Protein AF-A0A1H9HCZ1-F1 (afdb_monomer)

InterPro domains:
  IPR055760 Domain of unknown function DUF7336 [PF24024] (4-67)

Foldseek 3Di:
DQQKWKWKKFWDDDPVDTDIDGPDIHSDPVVNVVVLVVPCPPPPNVVPVVRIDIDIDGHPDDPDDPDDFDKDWAWEDDPPDIFIFIWTDDPPQKTAGQGGDPPRDDPDDHGFIFHWDWDDPDVPDIGIYGDDTD

Mean predicted aligned error: 8.1 Å

Sequence (134 aa):
MKSIVYLLWHSYESDLNEDEKFIGAYASEEDALLAIERLKDQPGFCYYPDGFDISECKLGQDNWESGFAIMTVIYVRDGKKFSCVTAAKHPDNIYEICSVDEGVSLEFKVGDFVKCKEFTLKPGVTDLLAIEKT

Organism: NCBI:txid355243

Nearest PDB str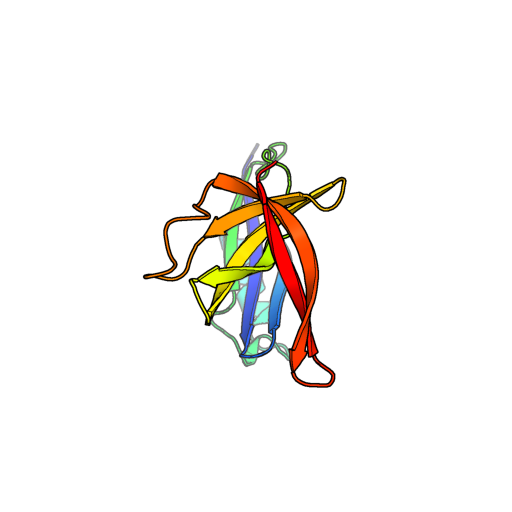uctures (foldseek):
  7q6g-assembly1_A  TM=5.398E-01  e=2.035E+00  Xenorhabdus poinarii G6
  8k2v-assembly1_A  TM=3.978E-01  e=5.076E+00  Homo sapiens
  6ok1-assembly1_D  TM=2.409E-01  e=1.067E+00  Thermomonospora curvata DSM 43183

Radius of gyration: 21.38 Å; Cα contacts (8 Å, |Δi|>4): 232; chains: 1; bounding box: 54×28×52 Å

Structure (mmCIF, N/CA/C/O backbone):
data_AF-A0A1H9HCZ1-F1
#
_entry.id   AF-A0A1H9HCZ1-F1
#
loop_
_atom_site.group_PDB
_atom_site.id
_atom_site.type_symbol
_atom_site.label_atom_id
_atom_site.label_alt_id
_atom_site.label_comp_id
_atom_site.label_asym_id
_atom_site.label_entity_id
_atom_site.label_seq_id
_atom_site.pdbx_PDB_ins_code
_atom_site.Cartn_x
_atom_site.Cartn_y
_atom_site.Cartn_z
_atom_site.occupancy
_atom_site.B_iso_or_equiv
_atom_site.auth_seq_id
_atom_site.auth_comp_id
_atom_site.auth_asym_id
_atom_site.auth_atom_id
_at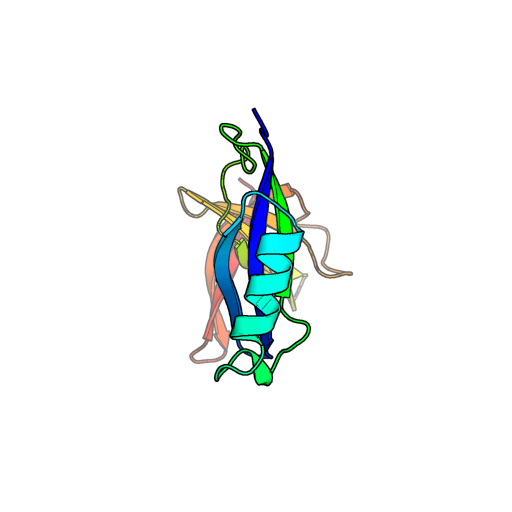om_site.pdbx_PDB_model_num
ATOM 1 N N . MET A 1 1 ? -29.503 9.341 11.667 1.00 60.19 1 MET A N 1
ATOM 2 C CA . MET A 1 1 ? -28.660 8.127 11.621 1.00 60.19 1 MET A CA 1
ATOM 3 C C . MET A 1 1 ? -27.217 8.575 11.559 1.00 60.19 1 MET A C 1
ATOM 5 O O . MET A 1 1 ? -26.943 9.507 10.812 1.00 60.19 1 MET A O 1
ATOM 9 N N . LYS A 1 2 ? -26.331 7.978 12.362 1.00 60.88 2 LYS A N 1
ATOM 10 C CA . LYS A 1 2 ? -24.892 8.236 12.253 1.00 60.88 2 LYS A CA 1
ATOM 11 C C . LYS A 1 2 ? -24.440 7.620 10.928 1.00 60.88 2 LYS A C 1
ATOM 13 O O . LYS A 1 2 ? -24.599 6.422 10.732 1.00 60.88 2 LYS A O 1
ATOM 18 N N . SER A 1 3 ? -24.004 8.456 9.994 1.00 88.75 3 SER A N 1
ATOM 19 C CA . SER A 1 3 ? -23.558 8.031 8.663 1.00 88.75 3 SER A CA 1
ATOM 20 C C . SER A 1 3 ? -22.058 7.767 8.618 1.00 88.75 3 SER A C 1
ATOM 22 O O . SER A 1 3 ? -21.532 7.539 7.541 1.00 88.75 3 SER A O 1
ATOM 24 N N . ILE A 1 4 ? -21.378 7.859 9.760 1.00 94.25 4 ILE A N 1
ATOM 25 C CA . ILE A 1 4 ? -19.940 7.662 9.901 1.00 94.25 4 ILE A CA 1
ATOM 26 C C . ILE A 1 4 ? -19.726 6.466 10.821 1.00 94.25 4 ILE A C 1
ATOM 28 O O . ILE A 1 4 ? -20.340 6.388 11.891 1.00 94.25 4 ILE A O 1
ATOM 32 N N . VAL A 1 5 ? -18.872 5.555 10.375 1.00 96.06 5 VAL A N 1
ATOM 33 C CA . VAL A 1 5 ? -18.275 4.482 11.169 1.00 96.06 5 VAL A CA 1
ATOM 34 C C . VAL A 1 5 ? -16.775 4.720 11.277 1.00 96.06 5 VAL A C 1
ATOM 36 O O . VAL A 1 5 ? -16.199 5.462 10.487 1.00 96.06 5 VAL A O 1
ATOM 39 N N . TYR A 1 6 ? -16.156 4.083 12.257 1.00 97.56 6 TYR A N 1
ATOM 40 C CA . TYR A 1 6 ? -14.7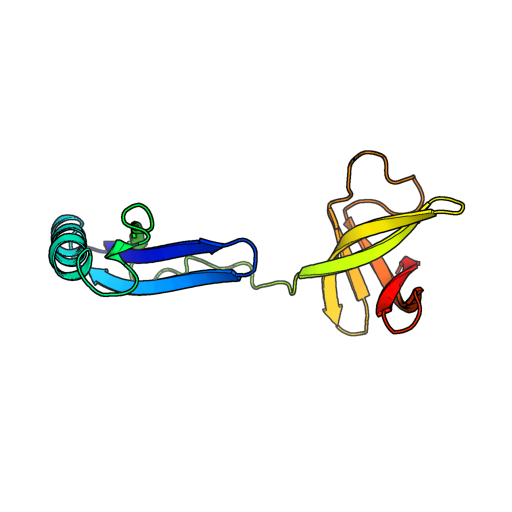35 4.197 12.554 1.00 97.56 6 TYR A CA 1
ATOM 41 C C . TYR A 1 6 ? -14.083 2.865 12.209 1.00 97.56 6 TYR A C 1
ATOM 43 O O . TYR A 1 6 ? -14.434 1.839 12.793 1.00 97.56 6 TYR A O 1
ATOM 51 N N . LEU A 1 7 ? -13.211 2.861 11.209 1.00 97.62 7 LEU A N 1
ATOM 52 C CA . LEU A 1 7 ? -12.480 1.680 10.772 1.00 97.62 7 LEU A CA 1
ATOM 53 C C . LEU A 1 7 ? -11.181 1.601 11.563 1.00 97.62 7 LEU A C 1
ATOM 55 O O . LEU A 1 7 ? -10.402 2.546 11.542 1.00 97.62 7 LEU A O 1
ATOM 59 N N . LEU A 1 8 ? -10.966 0.486 12.253 1.00 98.50 8 LEU A N 1
ATOM 60 C CA . LEU A 1 8 ? -9.723 0.209 12.959 1.00 98.50 8 LEU A CA 1
ATOM 61 C C . LEU A 1 8 ? -8.859 -0.723 12.116 1.00 98.50 8 LEU A C 1
ATOM 63 O O . LEU A 1 8 ? -9.292 -1.826 11.753 1.00 98.50 8 LEU A O 1
ATOM 67 N N . TRP A 1 9 ? -7.632 -0.291 11.884 1.00 98.06 9 TRP A N 1
ATOM 68 C CA . TRP A 1 9 ? -6.592 -1.034 11.194 1.00 98.06 9 TRP A CA 1
ATOM 69 C C . TRP A 1 9 ? -5.391 -1.229 12.114 1.00 98.06 9 TRP A C 1
ATOM 71 O O . TRP A 1 9 ? -5.213 -0.500 13.091 1.00 98.06 9 TRP A O 1
ATOM 81 N N . HIS A 1 10 ? -4.582 -2.238 11.814 1.00 97.25 10 HIS A N 1
ATOM 82 C CA . HIS A 1 10 ? -3.234 -2.366 12.350 1.00 97.25 10 HIS A CA 1
ATOM 83 C C . HIS A 1 10 ? -2.266 -2.594 11.199 1.00 97.25 10 HIS A C 1
ATOM 85 O O . HIS A 1 10 ? -2.420 -3.576 10.472 1.00 97.25 10 HIS A O 1
ATOM 91 N N . SER A 1 11 ? -1.302 -1.700 11.030 1.00 94.75 11 SER A N 1
ATOM 92 C CA . SER A 1 11 ? -0.241 -1.828 10.042 1.00 94.75 11 SER A CA 1
ATOM 93 C C . SER A 1 11 ? 1.118 -1.878 10.727 1.00 94.75 11 SER A C 1
ATOM 95 O O . SER A 1 11 ? 1.356 -1.259 11.767 1.00 94.75 11 SER A O 1
ATOM 97 N N . TYR A 1 12 ? 2.031 -2.649 10.152 1.00 90.00 12 TYR A N 1
ATOM 98 C CA . TYR A 1 12 ? 3.442 -2.522 10.474 1.00 90.00 12 TYR A CA 1
ATOM 99 C C . TYR A 1 12 ? 4.272 -2.730 9.215 1.00 90.00 12 TYR A C 1
ATOM 101 O O . TYR A 1 12 ? 3.978 -3.586 8.377 1.00 90.00 12 TYR A O 1
ATOM 109 N N . GLU A 1 13 ? 5.335 -1.946 9.111 1.00 82.12 13 GLU A N 1
ATOM 110 C CA . GLU A 1 13 ? 6.331 -2.080 8.064 1.00 82.12 13 GLU A CA 1
ATOM 111 C C . GLU A 1 13 ? 7.572 -2.761 8.650 1.00 82.12 13 GLU A C 1
ATOM 113 O O . GLU A 1 13 ? 8.034 -2.455 9.753 1.00 82.12 13 GLU A O 1
ATOM 118 N N . SER A 1 14 ? 8.098 -3.734 7.922 1.00 74.94 14 SER A N 1
ATOM 119 C CA . SER A 1 14 ? 9.382 -4.376 8.179 1.00 74.94 14 SER A CA 1
ATOM 120 C C . SER A 1 14 ? 10.206 -4.352 6.900 1.00 74.94 14 SER A C 1
ATOM 122 O O . SER A 1 14 ? 9.635 -4.279 5.815 1.00 74.94 14 SER A O 1
ATOM 124 N N . ASP A 1 15 ? 11.528 -4.519 7.010 1.00 69.88 15 ASP A N 1
ATOM 125 C CA . ASP A 1 15 ? 12.470 -4.504 5.873 1.00 69.88 15 ASP A CA 1
ATOM 126 C C . ASP A 1 15 ? 12.073 -5.410 4.688 1.00 69.88 15 ASP A C 1
ATOM 128 O O . ASP A 1 15 ? 12.603 -5.264 3.588 1.00 69.88 15 ASP A O 1
ATOM 132 N N . LEU A 1 16 ? 11.189 -6.388 4.915 1.00 62.84 16 LEU A N 1
ATOM 133 C CA . LEU A 1 16 ? 10.761 -7.367 3.920 1.00 62.84 16 LEU A CA 1
ATOM 134 C C . LEU A 1 16 ? 9.259 -7.346 3.617 1.00 62.84 16 LEU A C 1
ATOM 136 O O . LEU A 1 16 ? 8.879 -7.937 2.612 1.00 62.84 16 LEU A O 1
ATOM 140 N N . ASN A 1 17 ? 8.418 -6.737 4.459 1.00 65.25 17 ASN A N 1
ATOM 141 C CA . ASN A 1 17 ? 6.960 -6.779 4.316 1.00 65.25 17 ASN A CA 1
ATOM 142 C C . ASN A 1 17 ? 6.296 -5.563 4.967 1.00 65.25 17 ASN A C 1
ATOM 144 O O . ASN A 1 17 ? 6.577 -5.260 6.127 1.00 65.25 17 ASN A O 1
ATOM 148 N N . GLU A 1 18 ? 5.347 -4.973 4.250 1.00 76.56 18 GLU A N 1
ATOM 149 C CA . GLU A 1 18 ? 4.264 -4.164 4.804 1.00 76.56 18 GLU A CA 1
ATOM 150 C C . GLU A 1 18 ? 3.058 -5.090 4.996 1.00 76.56 18 GLU A C 1
ATOM 152 O O . GLU A 1 18 ? 2.668 -5.815 4.075 1.00 76.56 18 GLU A O 1
ATOM 157 N N . ASP A 1 19 ? 2.516 -5.144 6.208 1.00 85.25 19 ASP A N 1
ATOM 158 C CA . ASP A 1 19 ? 1.369 -5.991 6.525 1.00 85.25 19 ASP A CA 1
ATOM 159 C C . ASP A 1 19 ? 0.307 -5.149 7.231 1.00 85.25 19 ASP A C 1
ATOM 161 O O . ASP A 1 19 ? 0.570 -4.528 8.262 1.00 85.25 19 ASP A O 1
ATOM 165 N N . GLU A 1 20 ? -0.893 -5.142 6.658 1.00 92.69 20 GLU A N 1
ATOM 166 C CA . GLU A 1 20 ? -2.044 -4.383 7.122 1.00 92.69 20 GLU A CA 1
ATOM 167 C C . GLU A 1 20 ? -3.202 -5.329 7.472 1.00 92.69 20 GLU A C 1
ATOM 169 O O . GLU A 1 20 ? -3.552 -6.255 6.733 1.00 92.69 20 GLU A O 1
ATOM 174 N N . LYS A 1 21 ? -3.818 -5.097 8.632 1.00 94.94 21 LYS A N 1
ATOM 175 C CA . LYS A 1 21 ? -4.901 -5.911 9.188 1.00 94.94 21 LYS A CA 1
ATOM 176 C C . LYS A 1 21 ? -6.111 -5.044 9.463 1.00 94.94 21 LYS A C 1
ATOM 178 O O . LYS A 1 21 ? -6.087 -4.200 10.355 1.00 94.94 21 LYS A O 1
ATOM 183 N N . PHE A 1 22 ? -7.209 -5.326 8.770 1.00 96.94 22 PHE A N 1
ATOM 184 C CA . PHE A 1 22 ? -8.507 -4.780 9.146 1.00 96.94 22 PHE A CA 1
ATOM 185 C C . PHE A 1 22 ? -9.011 -5.461 10.422 1.00 96.94 22 PHE A C 1
ATOM 187 O O . PHE A 1 22 ? -9.245 -6.673 10.434 1.00 96.94 22 PHE A O 1
ATOM 194 N N . ILE A 1 23 ? -9.194 -4.691 11.494 1.00 98.12 23 ILE A N 1
ATOM 195 C CA . ILE A 1 23 ? -9.663 -5.212 12.784 1.00 98.12 23 ILE A CA 1
ATOM 196 C C . ILE A 1 23 ? -11.186 -5.131 12.883 1.00 98.12 23 ILE A C 1
ATOM 198 O O . ILE A 1 23 ? -11.825 -6.066 13.370 1.00 98.12 23 ILE A O 1
ATOM 202 N N . GLY A 1 24 ? -11.791 -4.026 12.445 1.00 97.88 24 GLY A N 1
ATOM 203 C CA . GLY A 1 24 ? -13.246 -3.895 12.458 1.00 97.88 24 GLY A CA 1
ATOM 204 C C . GLY A 1 24 ? -13.763 -2.488 12.190 1.00 97.88 24 GLY A C 1
ATOM 205 O O . GLY A 1 24 ? -13.006 -1.524 12.143 1.00 97.88 24 GLY A O 1
ATOM 206 N N . ALA A 1 25 ? -15.085 -2.389 12.038 1.00 97.75 25 ALA A N 1
ATOM 207 C CA . ALA A 1 25 ? -15.817 -1.134 11.901 1.00 97.75 25 ALA A CA 1
ATOM 208 C C . ALA A 1 25 ? -16.688 -0.890 13.139 1.00 97.75 25 ALA A C 1
ATOM 210 O O . ALA A 1 25 ? -17.447 -1.768 13.558 1.00 97.75 25 ALA A O 1
ATOM 211 N N . TYR A 1 26 ? -16.608 0.314 13.694 1.00 97.75 26 TYR A N 1
ATOM 212 C CA . TYR A 1 26 ? -17.230 0.687 14.959 1.00 97.75 26 TYR A CA 1
ATOM 213 C C . TYR A 1 26 ? -18.179 1.876 14.796 1.00 97.75 26 TYR A C 1
ATOM 215 O O . TYR A 1 26 ? -17.991 2.737 13.938 1.00 97.75 26 TYR A O 1
ATOM 223 N N . ALA A 1 27 ? -19.226 1.940 15.622 1.00 95.81 27 ALA A N 1
ATOM 224 C CA . ALA A 1 27 ? -20.214 3.022 15.564 1.00 95.81 27 ALA A CA 1
ATOM 225 C C . ALA A 1 27 ? -19.704 4.331 16.200 1.00 95.81 27 ALA A C 1
ATOM 227 O O . ALA A 1 27 ? -20.268 5.410 15.973 1.00 95.81 27 ALA A O 1
ATOM 228 N N . SER A 1 28 ? -18.651 4.262 17.011 1.00 96.62 28 SER A N 1
ATOM 229 C CA . SER A 1 28 ? -17.985 5.410 17.617 1.00 96.62 28 SER A CA 1
ATOM 230 C C . SER A 1 28 ? -16.474 5.205 17.677 1.00 96.62 28 SER A C 1
ATOM 232 O O . SER A 1 28 ? -15.999 4.072 17.660 1.00 96.62 28 SER A O 1
ATOM 234 N N . GLU A 1 29 ? -15.735 6.310 17.750 1.00 97.25 29 GLU A N 1
ATOM 235 C CA . GLU A 1 29 ? -14.288 6.298 17.966 1.00 97.25 29 GLU A CA 1
ATOM 236 C C . GLU A 1 29 ? -13.936 5.610 19.291 1.00 97.25 29 GLU A C 1
ATOM 238 O O . GLU A 1 29 ? -13.040 4.778 19.339 1.00 97.25 29 GLU A O 1
ATOM 243 N N . GLU A 1 30 ? -14.720 5.867 20.343 1.00 98.31 30 GLU A N 1
ATOM 244 C CA . GLU A 1 30 ? -14.565 5.232 21.656 1.00 98.31 30 GLU A CA 1
ATOM 245 C C . GLU A 1 30 ? -14.655 3.700 21.577 1.00 98.31 30 GLU A C 1
ATOM 247 O O . GLU A 1 30 ? -13.844 2.993 22.170 1.00 98.31 30 GLU A O 1
ATOM 252 N N . ASP A 1 31 ? -15.599 3.158 20.799 1.00 98.31 31 ASP A N 1
ATOM 253 C CA . ASP A 1 31 ? -15.719 1.706 20.612 1.00 98.31 31 ASP A CA 1
ATOM 254 C C . ASP A 1 31 ? -14.474 1.109 19.925 1.00 98.31 31 ASP A C 1
ATOM 256 O O . ASP A 1 31 ? -14.067 -0.015 20.250 1.00 98.31 31 ASP A O 1
ATOM 260 N N . ALA A 1 32 ? -13.861 1.856 18.998 1.00 98.44 32 ALA A N 1
ATOM 261 C CA . ALA A 1 32 ? -12.618 1.470 18.334 1.00 98.44 32 ALA A CA 1
ATOM 262 C C . ALA A 1 32 ? -11.418 1.553 19.295 1.00 98.44 32 ALA A C 1
ATOM 264 O O . ALA A 1 32 ? -10.635 0.606 19.369 1.00 98.44 32 ALA A O 1
ATOM 265 N N . LEU A 1 33 ? -11.319 2.609 20.109 1.00 98.56 33 LEU A N 1
ATOM 266 C CA . LEU A 1 33 ? -10.300 2.737 21.162 1.00 98.56 33 LEU A CA 1
ATOM 267 C C . LEU A 1 33 ? -10.395 1.592 22.182 1.00 98.56 33 LEU A C 1
ATOM 269 O O . LEU A 1 33 ? -9.393 0.962 22.519 1.00 98.56 33 LEU A O 1
ATOM 273 N N . LEU A 1 34 ? -11.609 1.229 22.605 1.00 98.56 34 LEU A N 1
ATOM 274 C CA . LEU A 1 34 ? -11.827 0.066 23.467 1.00 98.56 34 LEU A CA 1
ATOM 275 C C . LEU A 1 34 ? -11.402 -1.245 22.795 1.00 98.56 34 LEU A C 1
ATOM 277 O O . LEU A 1 34 ? -11.059 -2.204 23.488 1.00 98.56 34 LEU A O 1
ATOM 281 N N . ALA A 1 35 ? -11.462 -1.340 21.465 1.00 98.50 35 ALA A N 1
ATOM 282 C CA . ALA A 1 35 ? -10.960 -2.503 20.743 1.00 98.50 35 ALA A CA 1
ATOM 283 C C . ALA A 1 35 ? -9.434 -2.577 20.740 1.00 98.50 35 ALA A C 1
ATOM 285 O O . ALA A 1 35 ? -8.907 -3.670 20.956 1.00 98.50 35 ALA A O 1
ATOM 286 N N . ILE A 1 36 ? -8.748 -1.441 20.593 1.00 98.44 36 ILE A N 1
ATOM 287 C CA . ILE A 1 36 ? -7.291 -1.359 20.763 1.00 98.44 36 ILE A CA 1
ATOM 288 C C . ILE A 1 36 ? -6.906 -1.866 22.153 1.00 98.44 36 ILE A C 1
ATOM 290 O O . ILE A 1 36 ? -6.076 -2.763 22.267 1.00 98.44 36 ILE A O 1
ATOM 294 N N . GLU A 1 37 ? -7.576 -1.399 23.209 1.00 98.38 37 GLU A N 1
ATOM 295 C CA . GLU A 1 37 ? -7.279 -1.830 24.582 1.00 98.38 37 GLU A CA 1
ATOM 296 C C . GLU A 1 37 ? -7.443 -3.343 24.796 1.00 98.38 37 GLU A C 1
ATOM 298 O O . GLU A 1 37 ? -6.669 -3.949 25.534 1.00 98.38 37 GLU A O 1
ATOM 303 N N . ARG A 1 38 ? -8.408 -3.987 24.124 1.00 98.19 38 ARG A N 1
ATOM 304 C CA . ARG A 1 38 ? -8.578 -5.452 24.182 1.00 98.19 38 ARG A CA 1
ATOM 305 C C . ARG A 1 38 ? -7.499 -6.220 23.413 1.00 98.19 38 ARG A C 1
ATOM 307 O O . ARG A 1 38 ? -7.279 -7.397 23.705 1.00 98.19 38 ARG A O 1
ATOM 314 N N . LEU A 1 39 ? -6.894 -5.602 22.398 1.00 98.19 39 LEU A N 1
ATOM 315 C CA . LEU A 1 39 ? -6.037 -6.275 21.419 1.00 98.19 39 LEU A CA 1
ATOM 316 C C . LEU A 1 39 ? -4.550 -5.955 21.569 1.00 98.19 39 LEU A C 1
ATOM 318 O O . LEU A 1 39 ? -3.738 -6.776 21.151 1.00 98.19 39 LEU A O 1
ATOM 322 N N . LYS A 1 40 ? -4.179 -4.823 22.172 1.00 97.44 40 LYS A N 1
ATOM 323 C CA . LYS A 1 40 ? -2.787 -4.350 22.231 1.00 97.44 40 LYS A CA 1
ATOM 324 C C . LYS A 1 40 ? -1.807 -5.343 22.863 1.00 97.44 40 LYS A C 1
ATOM 326 O O . LYS A 1 40 ? -0.644 -5.358 22.487 1.00 97.44 40 LYS A O 1
ATOM 331 N N . ASP A 1 41 ? -2.281 -6.206 23.762 1.00 97.81 41 ASP A N 1
ATOM 332 C CA . ASP A 1 41 ? -1.456 -7.219 24.436 1.00 97.81 41 ASP A CA 1
ATOM 333 C C . ASP A 1 41 ? -1.460 -8.590 23.730 1.00 97.81 41 ASP A C 1
ATOM 335 O O . ASP A 1 41 ? -0.787 -9.525 24.172 1.00 97.81 41 ASP A O 1
ATOM 339 N N . GLN A 1 42 ? -2.219 -8.750 22.641 1.00 98.00 42 GLN A N 1
ATOM 340 C CA . GLN A 1 42 ? -2.252 -10.002 21.885 1.00 98.00 42 GLN A CA 1
ATOM 341 C C . GLN A 1 42 ? -0.942 -10.222 21.107 1.00 98.00 42 GLN A C 1
ATOM 343 O O . GLN A 1 42 ? -0.297 -9.253 20.690 1.00 98.00 42 GLN A O 1
ATOM 348 N N . PRO A 1 43 ? -0.548 -11.490 20.860 1.00 95.81 43 PRO A N 1
ATOM 349 C CA . PRO A 1 43 ? 0.642 -11.806 20.076 1.00 95.81 43 PRO A CA 1
ATOM 350 C C . PRO A 1 43 ? 0.631 -11.127 18.702 1.00 95.81 43 PRO A C 1
ATOM 352 O O . PRO A 1 43 ? -0.375 -11.155 17.996 1.00 95.81 43 PRO A O 1
ATOM 355 N N . GLY A 1 44 ? 1.764 -10.540 18.315 1.00 93.06 44 GLY A N 1
ATOM 356 C CA . GLY A 1 44 ? 1.884 -9.757 17.083 1.00 93.06 44 GLY A CA 1
ATOM 357 C C . GLY A 1 44 ? 1.645 -8.270 17.332 1.00 93.06 44 GLY A C 1
ATOM 358 O O . GLY A 1 44 ? 2.561 -7.478 17.132 1.00 93.06 44 GLY A O 1
ATOM 359 N N . PHE A 1 45 ? 0.470 -7.895 17.845 1.00 96.06 45 PHE A N 1
ATOM 360 C CA . PHE A 1 45 ? 0.134 -6.489 18.113 1.00 96.06 45 PHE A CA 1
ATOM 361 C C . PHE A 1 45 ? 1.010 -5.863 19.200 1.00 96.06 45 PHE A C 1
ATOM 363 O O . PHE A 1 45 ? 1.454 -4.728 19.047 1.00 96.06 45 PHE A O 1
ATOM 370 N N . CYS A 1 46 ? 1.348 -6.617 20.249 1.00 96.12 46 CYS A N 1
ATOM 371 C CA . CYS A 1 46 ? 2.183 -6.112 21.343 1.00 96.12 46 CYS A CA 1
ATOM 372 C C . CYS A 1 46 ? 3.621 -5.756 20.930 1.00 96.12 46 CYS A C 1
ATOM 374 O O . CYS A 1 46 ? 4.295 -5.011 21.640 1.00 96.12 46 CYS A O 1
ATOM 376 N N . TYR A 1 47 ? 4.097 -6.264 19.789 1.00 94.19 47 TYR A N 1
ATOM 377 C CA . TYR A 1 47 ? 5.409 -5.913 19.241 1.00 94.19 47 TYR A CA 1
ATOM 378 C C . TYR A 1 47 ? 5.389 -4.600 18.447 1.00 94.19 47 TYR A C 1
ATOM 380 O O . TYR A 1 47 ? 6.441 -3.993 18.264 1.00 94.19 47 TYR A O 1
ATOM 388 N N . TYR A 1 48 ? 4.204 -4.154 18.016 1.00 94.12 48 TYR A N 1
ATOM 389 C CA . TYR A 1 48 ? 3.994 -2.959 17.196 1.00 94.12 48 TYR A CA 1
ATOM 390 C C . TYR A 1 48 ? 2.821 -2.132 17.754 1.00 94.12 48 TYR A C 1
ATOM 392 O O . TYR A 1 48 ? 1.783 -2.010 17.097 1.00 94.12 48 TYR A O 1
ATOM 400 N N . PRO A 1 49 ? 2.945 -1.590 18.980 1.00 93.44 49 PRO A N 1
ATOM 401 C CA . PRO A 1 49 ? 1.840 -0.923 19.671 1.00 93.44 49 PRO A CA 1
ATOM 402 C C . PRO A 1 49 ? 1.374 0.363 18.975 1.00 93.44 49 PRO A C 1
ATOM 404 O O . PRO A 1 49 ? 0.211 0.729 19.102 1.00 93.44 49 PRO A O 1
ATOM 407 N N . ASP A 1 50 ? 2.252 1.007 18.206 1.00 94.44 50 ASP A N 1
ATOM 408 C CA . ASP A 1 50 ? 1.947 2.232 17.459 1.00 94.44 50 ASP A CA 1
ATOM 409 C C . ASP A 1 50 ? 1.326 1.949 16.078 1.00 94.44 50 ASP A C 1
ATOM 411 O O . ASP A 1 50 ? 1.034 2.875 15.331 1.00 94.44 50 ASP A O 1
ATOM 415 N N . GLY A 1 51 ? 1.128 0.673 15.727 1.00 95.44 51 GLY A N 1
ATOM 416 C CA . GLY A 1 51 ? 0.592 0.270 14.425 1.00 95.44 51 GLY A CA 1
ATOM 417 C C . GLY A 1 51 ? -0.923 0.413 14.284 1.00 95.44 51 GLY A C 1
ATOM 418 O O . GLY A 1 51 ? -1.447 0.164 13.207 1.00 95.44 51 GLY A O 1
ATOM 419 N N . PHE A 1 52 ? -1.655 0.761 15.349 1.00 97.69 52 PHE A N 1
ATOM 420 C CA . PHE A 1 52 ? -3.110 0.924 15.282 1.00 97.69 52 PHE A CA 1
ATOM 421 C C . PHE A 1 52 ? -3.500 2.279 14.684 1.00 97.69 52 PHE A C 1
ATOM 423 O O . PHE A 1 52 ? -3.077 3.318 15.186 1.00 97.69 52 PHE A O 1
ATOM 430 N N . ASP A 1 53 ? -4.388 2.261 13.690 1.00 97.69 53 ASP A N 1
ATOM 431 C CA . ASP A 1 53 ? -4.948 3.459 13.059 1.00 97.69 53 ASP A CA 1
ATOM 432 C C . ASP A 1 53 ? -6.480 3.413 13.047 1.00 97.69 53 ASP A C 1
ATOM 434 O O . ASP A 1 53 ? -7.084 2.377 12.750 1.00 97.69 53 ASP A O 1
ATOM 438 N N . ILE A 1 54 ? -7.114 4.539 13.380 1.00 98.25 54 ILE A N 1
ATOM 439 C CA . ILE A 1 54 ? -8.567 4.705 13.313 1.00 98.25 54 ILE A CA 1
ATOM 440 C C . ILE A 1 54 ? -8.883 5.758 12.257 1.00 98.25 54 ILE A C 1
ATOM 442 O O . ILE A 1 54 ? -8.539 6.928 12.413 1.00 98.25 54 ILE A O 1
ATOM 446 N N . SER A 1 55 ? -9.639 5.363 11.237 1.00 96.31 55 SER A N 1
ATOM 447 C CA . SER A 1 55 ? -10.107 6.263 10.184 1.00 96.31 55 SER A CA 1
ATOM 448 C C . SER A 1 55 ? -11.631 6.362 10.150 1.00 96.31 55 SER A C 1
ATOM 450 O O . SER A 1 55 ? -12.360 5.389 10.353 1.00 96.31 55 SER A O 1
ATOM 452 N N . GLU A 1 56 ? -12.145 7.562 9.884 1.00 95.50 56 GLU A N 1
ATOM 453 C CA . GLU A 1 56 ? -13.575 7.768 9.661 1.00 95.50 56 GLU A CA 1
ATOM 454 C C . GLU A 1 56 ? -13.979 7.315 8.255 1.00 95.50 56 GLU A C 1
ATOM 456 O O . GLU A 1 56 ? -13.353 7.665 7.255 1.00 95.50 56 GLU A O 1
ATOM 461 N N . CYS A 1 57 ? -15.087 6.583 8.160 1.00 94.75 57 CYS A N 1
ATOM 462 C CA . CYS A 1 57 ? -15.652 6.130 6.897 1.00 94.75 57 CYS A CA 1
ATOM 463 C C . CYS A 1 57 ? -17.148 6.432 6.831 1.00 94.75 57 CYS A C 1
ATOM 465 O O . CYS A 1 57 ? -17.911 6.111 7.747 1.00 94.75 57 CYS A O 1
ATOM 467 N N . LYS A 1 58 ? -17.584 7.052 5.731 1.00 94.12 58 LYS A N 1
ATOM 468 C CA . LYS A 1 58 ? -19.000 7.336 5.497 1.00 94.12 58 LYS A CA 1
ATOM 469 C C . LYS A 1 58 ? -19.694 6.100 4.938 1.00 94.12 58 LYS A C 1
ATOM 471 O O . LYS A 1 58 ? -19.304 5.555 3.914 1.00 94.12 58 LYS A O 1
ATOM 476 N N . LEU A 1 59 ? -20.774 5.685 5.589 1.00 92.94 59 LEU A N 1
ATOM 477 C CA . LEU A 1 59 ? -21.582 4.557 5.147 1.00 92.94 59 LEU A CA 1
ATOM 478 C C . LEU A 1 59 ? -22.260 4.848 3.806 1.00 92.94 59 LEU A C 1
ATOM 480 O O . LEU A 1 59 ? -22.883 5.895 3.627 1.00 92.94 59 LEU A O 1
ATOM 484 N N . GLY A 1 60 ? -22.191 3.868 2.904 1.00 91.50 60 GLY A N 1
ATOM 485 C CA . GLY A 1 60 ? -22.806 3.943 1.578 1.00 91.50 60 GLY A CA 1
ATOM 486 C C . GLY A 1 60 ? -22.092 4.891 0.615 1.00 91.50 60 GLY A C 1
ATOM 487 O O . GLY A 1 60 ? -22.715 5.329 -0.349 1.00 91.50 60 GLY A O 1
ATOM 488 N N . GLN A 1 61 ? -20.833 5.238 0.895 1.00 90.62 61 GLN A N 1
ATOM 489 C CA . GLN A 1 61 ? -19.964 5.981 -0.013 1.00 90.62 61 GLN A CA 1
ATOM 490 C C . GLN A 1 61 ? -18.754 5.129 -0.382 1.00 90.62 61 GLN A C 1
ATOM 492 O O . GLN A 1 61 ? -18.274 4.340 0.434 1.00 90.62 61 GLN A O 1
ATOM 497 N N . ASP A 1 62 ? -18.270 5.317 -1.604 1.00 91.31 62 ASP A N 1
ATOM 498 C CA . ASP A 1 62 ? -17.036 4.707 -2.069 1.00 91.31 62 ASP A CA 1
ATOM 499 C C . ASP A 1 62 ? -15.877 5.637 -1.689 1.00 91.31 62 ASP A C 1
ATOM 501 O O . ASP A 1 62 ? -15.835 6.792 -2.099 1.00 91.31 62 ASP A O 1
ATOM 505 N N . ASN A 1 63 ? -14.930 5.156 -0.880 1.00 86.81 63 ASN A N 1
ATOM 506 C CA . ASN A 1 63 ? -13.729 5.936 -0.540 1.00 86.81 63 ASN A CA 1
ATOM 507 C C . ASN A 1 63 ? -12.631 5.814 -1.610 1.00 86.81 63 ASN A C 1
ATOM 509 O O . ASN A 1 63 ? -11.653 6.558 -1.583 1.00 86.81 63 ASN A O 1
ATOM 513 N N . TRP A 1 64 ? -12.777 4.863 -2.535 1.00 89.94 64 TRP A N 1
ATOM 514 C CA . TRP A 1 64 ? -11.825 4.587 -3.600 1.00 89.94 64 TRP A CA 1
ATOM 515 C C . TRP A 1 64 ? -12.557 4.487 -4.936 1.00 89.94 64 TRP A C 1
ATOM 517 O O . TRP A 1 64 ? -13.125 3.451 -5.276 1.00 89.94 64 TRP A O 1
ATOM 527 N N . GLU A 1 65 ? -12.526 5.567 -5.707 1.00 91.00 65 GLU A N 1
ATOM 528 C CA . GLU A 1 65 ? -13.267 5.663 -6.971 1.00 91.00 65 GLU A CA 1
ATOM 529 C C . GLU A 1 65 ? -12.360 5.534 -8.209 1.00 91.00 65 GLU A C 1
ATOM 531 O O . GLU A 1 65 ? -12.835 5.251 -9.307 1.00 91.00 65 GLU A O 1
ATOM 536 N N . SER A 1 66 ? -11.041 5.702 -8.059 1.00 84.81 66 SER A N 1
ATOM 537 C CA . SER A 1 66 ? -10.099 5.845 -9.182 1.00 84.81 66 SER A CA 1
ATOM 538 C C . SER A 1 66 ? -9.633 4.533 -9.832 1.00 84.81 66 SER A C 1
ATOM 540 O O . SER A 1 66 ? -8.794 4.572 -10.730 1.00 84.81 66 SER A O 1
ATOM 542 N N . GLY A 1 67 ? -10.139 3.369 -9.405 1.00 87.31 67 GLY A N 1
ATOM 543 C CA . GLY A 1 67 ? -9.575 2.067 -9.798 1.00 87.31 67 GLY A CA 1
ATOM 544 C C . GLY A 1 67 ? -8.140 1.880 -9.281 1.00 87.31 67 GLY A C 1
ATOM 545 O O . GLY A 1 67 ? -7.645 2.705 -8.519 1.00 87.31 67 GLY A O 1
ATOM 546 N N . PHE A 1 68 ? -7.456 0.795 -9.644 1.00 87.50 68 PHE A N 1
ATOM 547 C CA . PHE A 1 68 ? -6.095 0.524 -9.161 1.00 87.50 68 PHE A CA 1
ATOM 548 C C . PHE A 1 68 ? -5.123 0.272 -10.314 1.00 87.50 68 PHE A C 1
ATOM 550 O O . PHE A 1 68 ? -5.508 -0.240 -11.366 1.00 87.50 68 PHE A O 1
ATOM 557 N N . ALA A 1 69 ? -3.854 0.610 -10.090 1.00 87.00 69 ALA A N 1
ATOM 558 C CA . ALA A 1 69 ? -2.752 0.300 -10.989 1.00 87.00 69 ALA A CA 1
ATOM 559 C C . ALA A 1 69 ? -1.818 -0.717 -10.331 1.00 87.00 69 ALA A C 1
ATOM 561 O O . ALA A 1 69 ? -1.542 -0.644 -9.133 1.00 87.00 69 ALA A O 1
ATOM 562 N N . ILE A 1 70 ? -1.312 -1.665 -11.120 1.00 91.81 70 ILE A N 1
ATOM 563 C CA . ILE A 1 70 ? -0.250 -2.561 -10.663 1.00 91.81 70 ILE A CA 1
ATOM 564 C C . ILE A 1 70 ? 1.066 -1.812 -10.835 1.00 91.81 70 ILE A C 1
ATOM 566 O O . ILE A 1 70 ? 1.534 -1.640 -11.960 1.00 91.81 70 ILE A O 1
ATOM 570 N N . MET A 1 71 ? 1.655 -1.370 -9.729 1.00 92.19 71 MET A N 1
ATOM 571 C CA . MET A 1 71 ? 2.962 -0.723 -9.747 1.00 92.19 71 MET A CA 1
ATOM 572 C C . MET A 1 71 ? 4.066 -1.773 -9.843 1.00 92.19 71 MET A C 1
ATOM 574 O O . MET A 1 71 ? 4.012 -2.827 -9.208 1.00 92.19 71 MET A O 1
ATOM 578 N N . THR A 1 72 ? 5.075 -1.495 -10.654 1.00 92.81 72 THR A N 1
ATOM 579 C CA . THR A 1 72 ? 6.271 -2.326 -10.767 1.00 92.81 72 THR A CA 1
ATOM 580 C C . THR A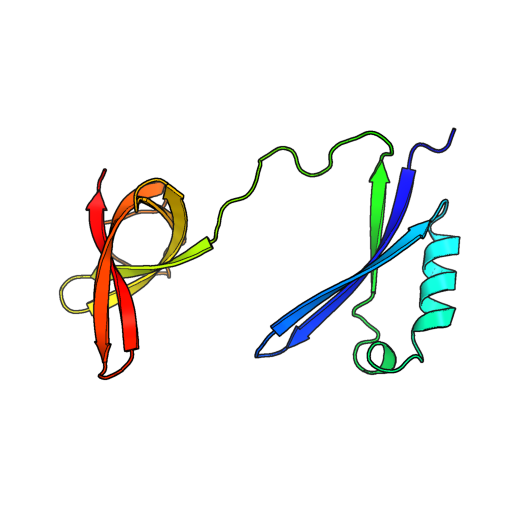 1 72 ? 7.494 -1.453 -10.997 1.00 92.81 72 THR A C 1
ATOM 582 O O . THR A 1 72 ? 7.375 -0.258 -11.272 1.00 92.81 72 THR A O 1
ATOM 585 N N . VAL A 1 73 ? 8.671 -2.053 -10.886 1.00 92.12 73 VAL A N 1
ATOM 586 C CA . VAL A 1 73 ? 9.921 -1.406 -11.267 1.00 92.12 73 VAL A CA 1
ATOM 587 C C . VAL A 1 73 ? 10.256 -1.843 -12.684 1.00 92.12 73 VAL A C 1
ATOM 589 O O . VAL A 1 73 ? 10.174 -3.023 -13.016 1.00 92.12 73 VAL A O 1
ATOM 592 N N . ILE A 1 74 ? 10.621 -0.881 -13.523 1.00 92.75 74 ILE A N 1
ATOM 593 C CA .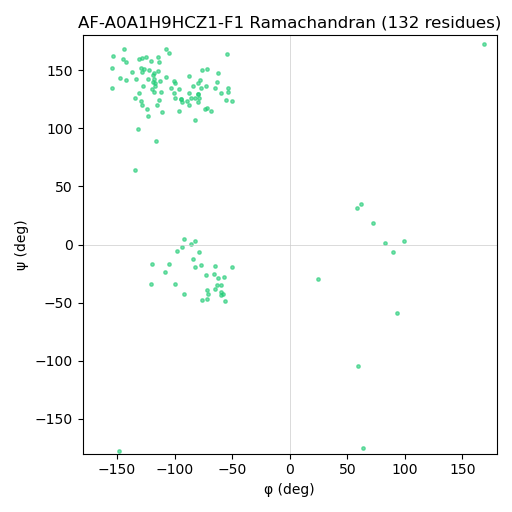 ILE A 1 74 ? 11.235 -1.144 -14.822 1.00 92.75 74 ILE A CA 1
ATOM 594 C C . ILE A 1 74 ? 12.554 -0.382 -14.904 1.00 92.75 74 ILE A C 1
ATOM 596 O O . ILE A 1 74 ? 12.798 0.578 -14.174 1.00 92.75 74 ILE A O 1
ATOM 600 N N . TYR A 1 75 ? 13.406 -0.792 -15.828 1.00 91.38 75 TYR A N 1
ATOM 601 C CA . TYR A 1 75 ? 14.662 -0.131 -16.117 1.00 91.38 75 TYR A CA 1
ATOM 602 C C . TYR A 1 75 ? 14.528 0.752 -17.347 1.00 91.38 75 TYR A C 1
ATOM 604 O O . TYR A 1 75 ? 13.952 0.357 -18.361 1.00 91.38 75 TYR A O 1
ATOM 612 N N . VAL A 1 76 ? 15.134 1.930 -17.284 1.00 89.06 76 VAL A N 1
ATOM 613 C CA . VAL A 1 76 ? 15.356 2.807 -18.437 1.00 89.06 76 VAL A CA 1
ATOM 614 C C . VAL A 1 76 ? 16.852 2.918 -18.699 1.00 89.06 76 VAL A C 1
ATOM 616 O O . VAL A 1 76 ? 17.677 2.801 -17.787 1.00 89.06 76 VAL A O 1
ATOM 619 N N . ARG A 1 77 ? 17.226 3.105 -19.965 1.00 85.25 77 ARG A N 1
ATOM 620 C CA . ARG A 1 77 ? 18.628 3.265 -20.345 1.00 85.25 77 ARG A CA 1
ATOM 621 C C . ARG A 1 77 ? 19.033 4.731 -20.211 1.00 85.25 77 ARG A C 1
ATOM 623 O O . ARG A 1 77 ? 18.434 5.596 -20.831 1.00 85.25 77 ARG A O 1
ATOM 630 N N . ASP A 1 78 ? 20.104 4.982 -19.467 1.00 78.44 78 ASP A N 1
ATOM 631 C CA . ASP A 1 78 ? 20.765 6.285 -19.387 1.00 78.44 78 ASP A CA 1
ATOM 632 C C . ASP A 1 78 ? 22.189 6.162 -19.947 1.00 78.44 78 ASP A C 1
ATOM 634 O O . ASP A 1 78 ? 23.152 5.779 -19.268 1.00 78.44 78 ASP A O 1
ATOM 638 N N . GLY A 1 79 ? 22.311 6.375 -21.259 1.00 77.19 79 GLY A N 1
ATOM 639 C CA . GLY A 1 79 ? 23.552 6.154 -21.995 1.00 77.19 79 GLY A CA 1
ATOM 640 C C . GLY A 1 79 ? 24.041 4.703 -21.884 1.00 77.19 79 GLY A C 1
ATOM 641 O O . GLY A 1 79 ? 23.520 3.802 -22.540 1.00 77.19 79 GLY A O 1
ATOM 642 N N . LYS A 1 80 ? 25.084 4.475 -21.073 1.00 76.50 80 LYS A N 1
ATOM 643 C CA . LYS A 1 80 ? 25.654 3.136 -20.805 1.00 76.50 80 LYS A CA 1
ATOM 644 C C . LYS A 1 80 ? 25.149 2.498 -19.506 1.00 76.50 80 LYS A C 1
ATOM 646 O O . LYS A 1 80 ? 25.521 1.360 -19.224 1.00 76.50 80 LYS A O 1
ATOM 651 N N . LYS A 1 81 ? 24.364 3.222 -18.709 1.00 82.31 81 LYS A N 1
ATOM 652 C CA . LYS A 1 81 ? 23.835 2.769 -17.420 1.00 82.31 81 LYS A CA 1
ATOM 653 C C . LYS A 1 81 ? 22.353 2.423 -17.539 1.00 82.31 81 LYS A C 1
ATOM 655 O O . LYS A 1 81 ? 21.696 2.783 -18.516 1.00 82.31 81 LYS A O 1
ATOM 660 N N . PHE A 1 82 ? 21.858 1.712 -16.536 1.00 84.44 82 PHE A N 1
ATOM 661 C CA . PHE A 1 82 ? 20.439 1.463 -16.341 1.00 84.44 82 PHE A CA 1
ATOM 662 C C . PHE A 1 82 ? 20.014 2.098 -15.025 1.00 84.44 82 PHE A C 1
ATOM 664 O O . PHE A 1 82 ? 20.748 1.994 -14.039 1.00 84.44 82 PHE A O 1
ATOM 671 N N . SER A 1 83 ? 18.842 2.715 -15.034 1.00 85.75 83 SER A N 1
ATOM 672 C CA . SER A 1 83 ? 18.232 3.316 -13.852 1.00 85.75 83 SER A CA 1
ATOM 673 C C . SER A 1 83 ? 16.857 2.708 -13.633 1.00 85.75 83 SER A C 1
ATOM 675 O O . SER A 1 83 ? 16.152 2.433 -14.606 1.00 85.75 83 SER A O 1
ATOM 677 N N . CYS A 1 84 ? 16.500 2.490 -12.372 1.00 88.31 84 CYS A N 1
ATOM 678 C CA . CYS A 1 84 ? 15.179 2.014 -11.990 1.00 88.31 84 CYS A CA 1
ATOM 679 C C . CYS A 1 84 ? 14.180 3.169 -12.047 1.00 88.31 84 CYS A C 1
ATOM 681 O O . CYS A 1 84 ? 14.504 4.301 -11.688 1.00 88.31 84 CYS A O 1
ATOM 683 N N . VAL A 1 85 ? 12.967 2.877 -12.495 1.00 89.62 85 VAL A N 1
ATOM 684 C CA . VAL A 1 85 ? 11.826 3.788 -12.420 1.00 89.62 85 VAL A CA 1
ATOM 685 C C . VAL A 1 85 ? 10.605 2.992 -11.988 1.00 89.62 85 VAL A C 1
ATOM 687 O O . VAL A 1 85 ? 10.479 1.808 -12.318 1.00 89.62 85 VAL A O 1
ATOM 690 N N . THR A 1 86 ? 9.696 3.639 -11.269 1.00 92.81 86 THR A N 1
ATOM 691 C CA . THR A 1 86 ? 8.420 3.019 -10.912 1.00 92.81 86 THR A CA 1
ATOM 692 C C . THR A 1 86 ? 7.432 3.277 -12.035 1.00 92.81 86 THR A C 1
ATOM 694 O O . THR A 1 86 ? 7.273 4.420 -12.475 1.00 92.81 86 THR A O 1
ATOM 697 N N . ALA A 1 87 ? 6.756 2.227 -12.490 1.00 93.81 87 ALA A N 1
ATOM 698 C CA . ALA A 1 87 ? 5.784 2.310 -13.564 1.00 93.81 87 ALA A CA 1
ATOM 699 C C . ALA A 1 87 ? 4.481 1.575 -13.236 1.00 93.81 87 ALA A C 1
ATOM 701 O O . ALA A 1 87 ? 4.492 0.495 -12.642 1.00 93.81 87 ALA A O 1
ATOM 702 N N . ALA A 1 88 ? 3.360 2.148 -13.666 1.00 95.06 88 ALA A N 1
ATOM 703 C CA . ALA A 1 88 ? 2.060 1.497 -13.658 1.00 95.06 88 ALA A CA 1
ATOM 704 C C . ALA A 1 88 ? 1.951 0.559 -14.864 1.00 95.06 88 ALA A C 1
ATOM 706 O O . ALA A 1 88 ? 2.096 0.977 -16.015 1.00 95.06 88 ALA A O 1
ATOM 707 N N . LYS A 1 89 ? 1.697 -0.725 -14.610 1.00 95.00 89 LYS A N 1
ATOM 708 C CA . LYS A 1 89 ? 1.486 -1.729 -15.650 1.00 95.00 89 LYS A CA 1
ATOM 709 C C . LYS A 1 89 ? 0.073 -1.620 -16.216 1.00 95.00 89 LYS A C 1
ATOM 711 O O . LYS A 1 89 ? -0.913 -1.754 -15.492 1.00 95.00 89 LYS A O 1
ATOM 716 N N . HIS A 1 90 ? 0.008 -1.494 -17.532 1.00 92.31 90 HIS A N 1
ATOM 717 C CA . HIS A 1 90 ? -1.205 -1.517 -18.340 1.00 92.31 90 HIS A CA 1
ATOM 718 C C . HIS A 1 90 ? -1.303 -2.842 -19.129 1.00 92.31 90 HIS A C 1
ATOM 720 O O . HIS A 1 90 ? -0.345 -3.629 -19.163 1.00 92.31 90 HIS A O 1
ATOM 726 N N . PRO A 1 91 ? -2.460 -3.146 -19.747 1.00 91.19 91 PRO A N 1
ATOM 727 C CA . PRO A 1 91 ? -2.587 -4.259 -20.687 1.00 91.19 91 PRO A CA 1
ATOM 728 C C . PRO A 1 91 ? -1.561 -4.199 -21.833 1.00 91.19 91 PRO A C 1
ATOM 730 O O . PRO A 1 91 ? -0.935 -3.171 -22.082 1.00 91.19 91 PRO A O 1
ATOM 733 N N . ASP A 1 92 ? -1.381 -5.322 -22.530 1.00 90.62 92 ASP A N 1
ATOM 734 C CA . ASP A 1 92 ? -0.547 -5.414 -23.740 1.00 90.62 92 ASP A CA 1
ATOM 735 C C . ASP A 1 92 ? 0.927 -5.005 -23.563 1.00 90.62 92 ASP A C 1
ATOM 737 O O . ASP A 1 92 ? 1.581 -4.556 -24.505 1.00 90.62 92 ASP A O 1
ATOM 741 N N . ASN A 1 93 ? 1.480 -5.233 -22.362 1.00 91.31 93 ASN A N 1
ATOM 742 C CA . ASN A 1 93 ? 2.894 -4.996 -22.045 1.00 91.31 93 ASN A CA 1
ATOM 743 C C . ASN A 1 93 ? 3.301 -3.511 -22.184 1.00 91.31 93 ASN A C 1
ATOM 745 O O . ASN A 1 93 ? 4.425 -3.193 -22.584 1.00 91.31 93 ASN A O 1
ATOM 749 N N . ILE A 1 94 ? 2.366 -2.617 -21.841 1.00 94.75 94 ILE A N 1
ATOM 750 C CA . ILE A 1 94 ? 2.556 -1.167 -21.761 1.00 94.75 94 ILE A CA 1
ATOM 751 C C . ILE A 1 94 ? 2.747 -0.761 -20.296 1.00 94.75 94 ILE A C 1
ATOM 753 O O . ILE A 1 94 ? 2.089 -1.288 -19.400 1.00 94.75 94 ILE A O 1
ATOM 757 N N . TYR A 1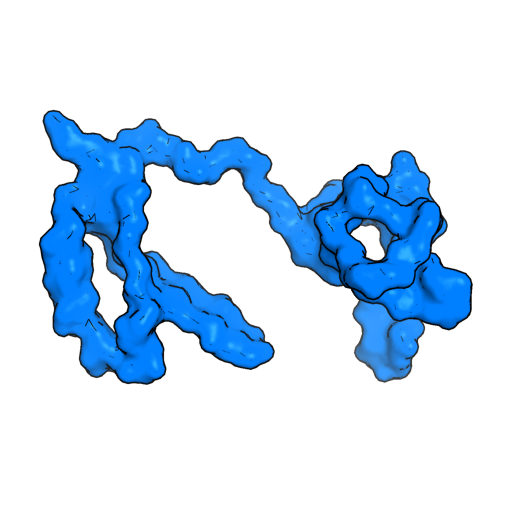 95 ? 3.646 0.187 -20.056 1.00 95.19 95 TYR A N 1
ATOM 758 C CA . TYR A 1 95 ? 4.007 0.670 -18.731 1.00 95.19 95 TYR A CA 1
ATOM 759 C C . TYR A 1 95 ? 4.048 2.194 -18.737 1.00 95.19 95 TYR A C 1
ATOM 761 O O . TYR A 1 95 ? 4.735 2.787 -19.562 1.00 95.19 95 TYR A O 1
ATOM 769 N N . GLU A 1 96 ? 3.319 2.831 -17.832 1.00 95.31 96 GLU A N 1
ATOM 770 C CA . GLU A 1 96 ? 3.347 4.281 -17.650 1.00 95.31 96 GLU A CA 1
ATOM 771 C C . GLU A 1 96 ? 4.361 4.633 -16.569 1.00 95.31 96 GLU A C 1
ATOM 773 O O . GLU A 1 96 ? 4.255 4.148 -15.447 1.00 95.31 96 GLU A O 1
ATOM 778 N N . ILE A 1 97 ? 5.345 5.470 -16.881 1.00 92.56 97 ILE A N 1
ATOM 779 C CA . ILE A 1 97 ? 6.366 5.873 -15.911 1.00 92.56 97 ILE A CA 1
ATOM 780 C C . ILE A 1 97 ? 5.749 6.852 -14.908 1.00 92.56 97 ILE A C 1
ATOM 782 O O . ILE A 1 97 ? 5.364 7.959 -15.276 1.00 92.56 97 ILE A O 1
ATOM 786 N N . CYS A 1 98 ? 5.700 6.474 -13.632 1.00 90.94 98 CYS A N 1
ATOM 787 C CA . CYS A 1 98 ? 5.076 7.269 -12.571 1.00 90.94 98 CYS A CA 1
ATOM 788 C C . CYS A 1 98 ? 6.096 8.068 -11.753 1.00 90.94 98 CYS A C 1
ATOM 790 O O . CYS A 1 98 ? 5.802 9.181 -11.320 1.00 90.94 98 CYS A O 1
ATOM 792 N N . SER A 1 99 ? 7.302 7.534 -11.552 1.00 86.94 99 SER A N 1
ATOM 793 C CA . SER A 1 99 ? 8.376 8.240 -10.849 1.00 86.94 99 SER A CA 1
ATOM 794 C C . SER A 1 99 ? 9.741 7.865 -11.404 1.00 86.94 99 SER A C 1
ATOM 796 O O . SER A 1 99 ? 9.991 6.711 -11.752 1.00 86.94 99 SER A O 1
ATOM 798 N N . VAL A 1 100 ? 10.634 8.849 -11.458 1.00 79.75 100 VAL A N 1
ATOM 799 C CA . VAL A 1 100 ? 12.043 8.667 -11.809 1.00 79.75 100 VAL A CA 1
ATOM 800 C C . VAL A 1 100 ? 12.897 9.066 -10.613 1.00 79.75 100 VAL A C 1
ATOM 802 O O . VAL A 1 100 ? 12.622 10.091 -9.989 1.00 79.75 100 VAL A O 1
ATOM 805 N N . ASP A 1 101 ? 13.923 8.277 -10.303 1.00 70.94 101 ASP A N 1
ATOM 806 C CA . ASP A 1 101 ? 14.924 8.679 -9.315 1.00 70.94 101 ASP A CA 1
ATOM 807 C C . ASP A 1 101 ? 15.645 9.954 -9.797 1.00 70.94 101 ASP A C 1
ATOM 809 O O . ASP A 1 101 ? 15.811 10.185 -11.004 1.00 70.94 101 ASP A O 1
ATOM 813 N N . GLU A 1 102 ? 16.060 10.820 -8.869 1.00 61.00 102 GLU A N 1
ATOM 814 C CA . GLU A 1 102 ? 16.720 12.085 -9.211 1.00 61.00 102 GLU A CA 1
ATOM 815 C C . GLU A 1 102 ? 17.962 11.847 -10.095 1.00 61.00 102 GLU A C 1
ATOM 817 O O . GLU A 1 102 ? 18.884 11.115 -9.736 1.00 61.00 102 GLU A O 1
ATOM 822 N N . GLY A 1 103 ? 18.002 12.491 -11.268 1.00 57.06 103 GLY A N 1
ATOM 823 C CA . GLY A 1 103 ? 19.143 12.441 -12.191 1.00 57.06 103 GLY A CA 1
ATOM 824 C C . GLY A 1 103 ? 19.024 11.461 -13.366 1.00 57.06 103 GLY A C 1
ATOM 825 O O . GLY A 1 103 ? 19.965 11.376 -14.155 1.00 57.06 103 GLY A O 1
ATOM 826 N N . VAL A 1 104 ? 17.894 10.763 -13.533 1.00 55.97 104 VAL A N 1
ATOM 827 C CA . VAL A 1 104 ? 17.642 9.876 -14.687 1.00 55.97 104 VAL A CA 1
ATOM 828 C C . VAL A 1 104 ? 17.215 10.681 -15.933 1.00 55.97 104 VAL A C 1
ATOM 830 O O . VAL A 1 104 ? 16.360 11.563 -15.880 1.00 55.97 104 VAL A O 1
ATOM 833 N N . SER A 1 105 ? 17.884 10.412 -17.057 1.00 56.28 105 SER A N 1
ATOM 834 C CA . SER A 1 105 ? 18.015 11.269 -18.247 1.00 56.28 105 SER A CA 1
ATOM 835 C C . SER A 1 105 ? 16.872 11.212 -19.285 1.00 56.28 105 SER A C 1
ATOM 837 O O . S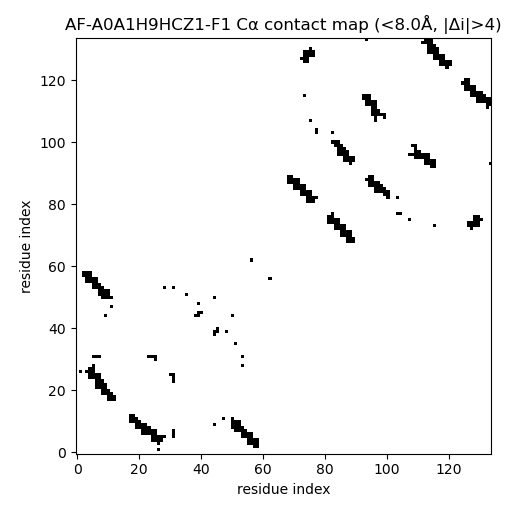ER A 1 105 ? 16.437 10.145 -19.705 1.00 56.28 105 SER A O 1
ATOM 839 N N . LEU A 1 106 ? 16.492 12.415 -19.742 1.00 60.34 106 LEU A N 1
ATOM 840 C CA . LEU A 1 106 ? 15.955 12.941 -21.022 1.00 60.34 106 LEU A CA 1
ATOM 841 C C . LEU A 1 106 ? 15.186 12.078 -22.056 1.00 60.34 106 LEU A C 1
ATOM 843 O O . LEU A 1 106 ? 14.364 12.671 -22.763 1.00 60.34 106 LEU A O 1
ATOM 847 N N . GLU A 1 107 ? 15.418 10.770 -22.208 1.00 71.50 107 GLU A N 1
ATOM 848 C CA . GLU A 1 107 ? 14.712 9.943 -23.212 1.00 71.50 107 GLU A CA 1
ATOM 849 C C . GLU A 1 107 ? 13.286 9.619 -22.755 1.00 71.50 107 GLU A C 1
ATOM 851 O O . GLU A 1 107 ? 12.329 9.852 -23.498 1.00 71.50 107 GLU A O 1
ATOM 856 N N . PHE A 1 108 ? 13.145 9.173 -21.507 1.00 81.06 108 PHE A N 1
ATOM 857 C CA . PHE A 1 108 ? 11.875 8.818 -20.885 1.00 81.06 108 PHE A CA 1
ATOM 858 C C . PHE A 1 108 ? 11.602 9.705 -19.668 1.00 81.06 108 PHE A C 1
ATOM 860 O O . PHE A 1 108 ? 12.512 10.046 -18.912 1.00 81.06 108 PHE A O 1
ATOM 867 N N . LYS A 1 109 ? 10.350 10.116 -19.500 1.00 86.31 109 LYS A N 1
ATOM 868 C CA . LYS A 1 109 ? 9.880 11.067 -18.494 1.00 86.31 109 LYS A CA 1
ATOM 869 C C . LYS A 1 109 ? 8.661 10.498 -17.781 1.00 86.31 109 LYS A C 1
ATOM 871 O O . LYS A 1 109 ? 7.964 9.642 -18.316 1.00 86.31 109 LYS A O 1
ATOM 876 N N . VAL A 1 110 ? 8.383 11.024 -16.592 1.00 89.31 110 VAL A N 1
ATOM 877 C CA . VAL A 1 110 ? 7.118 10.762 -15.898 1.00 89.31 110 VAL A CA 1
ATOM 878 C C . VAL A 1 110 ? 5.946 11.105 -16.826 1.00 89.31 110 VAL A C 1
ATOM 880 O O . VAL A 1 110 ? 5.943 12.170 -17.448 1.00 89.31 110 VAL A O 1
ATOM 883 N N . GLY A 1 111 ? 4.988 10.186 -16.933 1.00 90.06 111 GLY A N 1
ATOM 884 C CA . GLY A 1 111 ? 3.842 10.237 -17.841 1.00 90.06 111 GLY A CA 1
ATOM 885 C C . GLY A 1 111 ? 4.073 9.601 -19.218 1.00 90.06 111 GLY A C 1
ATOM 886 O O . GLY A 1 111 ? 3.123 9.492 -19.990 1.00 90.06 111 GLY A O 1
ATOM 887 N N . ASP A 1 112 ? 5.294 9.171 -19.557 1.00 92.25 112 ASP A N 1
ATOM 888 C CA . ASP A 1 112 ? 5.515 8.408 -20.789 1.00 92.25 112 ASP A CA 1
ATOM 889 C C . ASP A 1 112 ? 4.969 6.980 -20.654 1.00 92.25 112 ASP A C 1
ATOM 891 O O . ASP A 1 112 ? 5.231 6.289 -19.668 1.00 92.25 112 ASP A O 1
ATOM 895 N N . PHE A 1 113 ? 4.294 6.516 -21.706 1.00 94.50 113 PHE A N 1
ATOM 896 C CA . PHE A 1 113 ? 3.894 5.123 -21.878 1.00 94.50 113 PHE A CA 1
ATOM 897 C C . PHE A 1 113 ? 4.943 4.401 -22.717 1.00 94.50 113 PHE A C 1
ATOM 899 O O . PHE A 1 113 ? 5.270 4.831 -23.825 1.00 94.50 113 PHE A O 1
ATOM 906 N N . VAL A 1 114 ? 5.473 3.298 -22.200 1.00 94.00 114 VAL A N 1
ATOM 907 C CA . VAL A 1 114 ? 6.564 2.550 -22.821 1.00 94.00 114 VAL A CA 1
ATOM 908 C C . VAL A 1 114 ? 6.224 1.078 -22.950 1.00 94.00 114 VAL A C 1
ATOM 910 O O . VAL A 1 114 ? 5.542 0.504 -22.103 1.00 94.00 114 VAL A O 1
ATOM 913 N N . LYS A 1 115 ? 6.755 0.436 -23.988 1.00 95.56 115 LYS A N 1
ATOM 914 C CA . LYS A 1 115 ? 6.837 -1.025 -24.018 1.00 95.56 115 LYS A CA 1
ATOM 915 C C . LYS A 1 115 ? 8.122 -1.477 -23.357 1.00 95.56 115 LYS A C 1
ATOM 917 O O . LYS A 1 115 ? 9.173 -0.850 -23.526 1.00 95.56 115 LYS A O 1
ATOM 922 N N . CYS A 1 116 ? 8.047 -2.611 -22.675 1.00 94.56 116 CYS A N 1
ATOM 923 C CA . CYS A 1 116 ? 9.202 -3.231 -22.044 1.00 94.56 116 CYS A CA 1
ATOM 924 C C . CYS A 1 116 ? 9.561 -4.569 -22.691 1.00 94.56 116 CYS A C 1
ATOM 926 O O . CYS A 1 116 ? 8.727 -5.237 -23.298 1.00 94.56 116 CYS A O 1
ATOM 928 N N . LYS A 1 117 ? 10.813 -4.989 -22.536 1.00 94.75 117 LYS A N 1
ATOM 929 C CA . LYS A 1 117 ? 11.234 -6.371 -22.793 1.00 94.75 117 LYS A CA 1
ATOM 930 C C . LYS A 1 117 ? 12.000 -6.910 -21.602 1.00 94.75 117 LYS A C 1
ATOM 932 O O . LYS A 1 117 ? 12.686 -6.150 -20.921 1.00 94.75 117 LYS A O 1
ATOM 937 N N . GLU A 1 118 ? 11.948 -8.218 -21.409 1.00 94.19 118 GLU A N 1
ATOM 938 C CA . GLU A 1 118 ? 12.816 -8.872 -20.439 1.00 94.19 118 GLU A CA 1
ATOM 939 C C . GLU A 1 118 ? 14.292 -8.713 -20.834 1.00 94.19 118 GLU A C 1
ATOM 941 O O . GLU A 1 118 ? 14.666 -8.802 -22.011 1.00 94.19 118 GLU A O 1
ATOM 946 N N . PHE A 1 119 ? 15.146 -8.476 -19.844 1.00 91.38 119 PHE A N 1
ATOM 947 C CA . PHE A 1 119 ? 16.594 -8.458 -20.003 1.00 91.38 119 PHE A CA 1
ATOM 948 C C . PHE A 1 119 ? 17.288 -9.022 -18.764 1.00 91.38 119 PHE A C 1
ATOM 950 O O . PHE A 1 119 ? 16.719 -9.082 -17.679 1.00 91.38 119 PHE A O 1
ATOM 957 N N . THR A 1 120 ? 18.541 -9.441 -18.925 1.00 90.81 120 THR A N 1
ATOM 958 C CA . THR A 1 120 ? 19.353 -9.972 -17.827 1.00 90.81 120 THR A CA 1
ATOM 959 C C . THR A 1 120 ? 20.233 -8.868 -17.250 1.00 90.81 120 THR A C 1
ATOM 961 O O . THR A 1 120 ? 21.143 -8.390 -17.928 1.00 90.81 120 THR A O 1
ATOM 964 N N . LEU A 1 121 ? 19.996 -8.494 -15.990 1.00 81.94 121 LEU A N 1
ATOM 965 C CA . LEU A 1 121 ? 20.842 -7.554 -15.242 1.00 81.94 121 LEU A CA 1
ATOM 966 C C . LEU A 1 121 ? 22.183 -8.192 -14.867 1.00 81.94 121 LEU A C 1
ATOM 968 O O . LEU A 1 121 ? 23.251 -7.605 -15.036 1.00 81.94 121 LEU A O 1
ATOM 972 N N . LYS A 1 122 ? 22.111 -9.416 -14.341 1.00 85.38 122 LYS A N 1
ATOM 973 C CA . LYS A 1 122 ? 23.241 -10.271 -13.959 1.00 85.38 122 LYS A CA 1
ATOM 974 C C . LYS A 1 122 ? 22.800 -11.738 -14.039 1.00 85.38 122 LYS A C 1
ATOM 976 O O . LYS A 1 122 ? 21.595 -11.989 -14.067 1.00 85.38 122 LYS A O 1
ATOM 9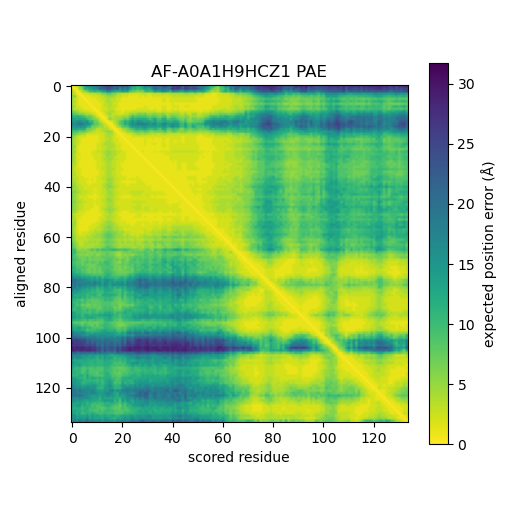81 N N . PRO A 1 123 ? 23.722 -12.715 -14.084 1.00 89.19 123 PRO A N 1
ATOM 982 C CA . PRO A 1 123 ? 23.351 -14.125 -14.183 1.00 89.19 123 PRO A CA 1
ATOM 983 C C . PRO A 1 123 ? 22.307 -14.524 -13.129 1.00 89.19 123 PRO A C 1
ATOM 985 O O . PRO A 1 123 ? 22.524 -14.321 -11.936 1.00 89.19 123 PRO A O 1
ATOM 988 N N . GLY A 1 124 ? 21.168 -15.054 -13.583 1.00 88.81 124 GLY A N 1
ATOM 989 C CA . GLY A 1 124 ? 20.053 -15.468 -12.724 1.00 88.81 124 GLY A CA 1
ATOM 990 C C . GLY A 1 124 ? 19.095 -14.352 -12.287 1.00 88.81 124 GLY A C 1
ATOM 991 O O . GLY A 1 124 ? 18.154 -14.646 -11.561 1.00 88.81 124 GLY A O 1
ATOM 992 N N . VAL A 1 125 ? 19.300 -13.101 -12.718 1.00 85.88 125 VAL A N 1
ATOM 993 C CA . VAL A 1 125 ? 18.409 -11.969 -12.413 1.00 85.88 125 VAL A CA 1
ATOM 994 C C . VAL A 1 125 ? 17.921 -11.327 -13.709 1.00 85.88 125 VAL A C 1
ATOM 996 O O . VAL A 1 125 ? 18.698 -10.706 -14.444 1.00 85.88 125 VAL A O 1
ATOM 999 N N . THR A 1 126 ? 16.630 -11.499 -13.982 1.00 90.06 126 THR A N 1
ATOM 1000 C CA . THR A 1 126 ? 15.911 -10.920 -15.120 1.00 90.06 126 THR A CA 1
ATOM 1001 C C . THR A 1 126 ? 14.983 -9.815 -14.659 1.00 90.06 126 THR A C 1
ATOM 1003 O O . THR A 1 126 ? 14.371 -9.938 -13.603 1.00 90.06 126 THR A O 1
ATOM 1006 N N . ASP A 1 127 ? 14.856 -8.778 -15.475 1.00 92.94 127 ASP A N 1
ATOM 1007 C CA . ASP A 1 127 ? 13.989 -7.639 -15.197 1.00 92.94 127 ASP A CA 1
ATOM 1008 C C . ASP A 1 127 ? 13.437 -7.038 -16.499 1.00 92.94 127 ASP A C 1
ATOM 1010 O O . ASP A 1 127 ? 13.713 -7.558 -17.584 1.00 92.94 127 ASP A O 1
ATOM 1014 N N . LEU A 1 128 ? 12.660 -5.961 -16.418 1.00 94.12 128 LEU A N 1
ATOM 1015 C CA . LEU A 1 128 ? 12.030 -5.289 -17.553 1.00 94.12 128 LEU A CA 1
ATOM 1016 C C . LEU A 1 128 ? 12.811 -4.040 -17.965 1.00 94.12 128 LEU A C 1
ATOM 1018 O O . LEU A 1 128 ? 13.103 -3.184 -17.143 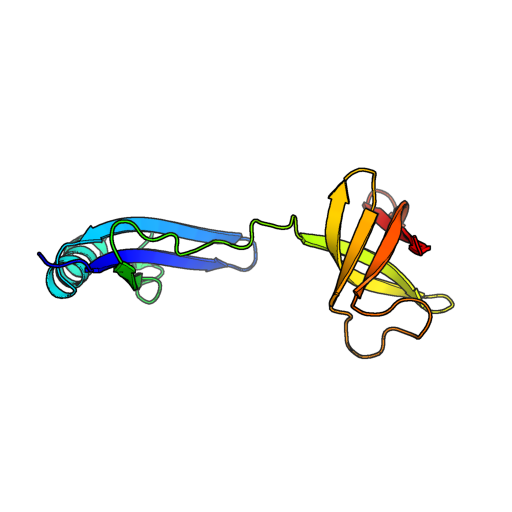1.00 94.12 128 LEU A O 1
ATOM 1022 N N . LEU A 1 129 ? 13.117 -3.904 -19.254 1.00 93.31 129 LEU A N 1
ATOM 1023 C CA . LEU A 1 129 ? 13.771 -2.731 -19.840 1.00 93.31 129 LEU A CA 1
ATOM 1024 C C . LEU A 1 129 ? 12.811 -2.020 -20.792 1.00 93.31 129 LEU A C 1
ATOM 1026 O O . LEU A 1 129 ? 12.346 -2.640 -21.752 1.00 93.31 129 LEU A O 1
ATOM 1030 N N . ALA A 1 130 ? 12.561 -0.731 -20.567 1.00 92.94 130 ALA A N 1
ATOM 1031 C CA . ALA A 1 130 ? 11.870 0.143 -21.511 1.00 92.94 130 ALA A CA 1
ATOM 1032 C C . ALA A 1 130 ? 12.639 0.213 -22.842 1.00 92.94 130 ALA A C 1
ATOM 1034 O O . ALA A 1 130 ? 13.858 0.411 -22.854 1.00 92.94 130 ALA A O 1
ATOM 1035 N N . ILE A 1 131 ? 11.935 0.019 -23.960 1.00 91.81 131 ILE A N 1
ATOM 1036 C CA . ILE A 1 131 ? 12.549 -0.043 -25.299 1.00 91.81 131 ILE A CA 1
ATOM 1037 C C . ILE A 1 131 ? 12.043 1.014 -26.272 1.00 91.81 131 ILE A C 1
ATOM 1039 O O . ILE A 1 131 ? 12.816 1.463 -27.112 1.00 91.81 131 ILE A O 1
ATOM 1043 N N . GLU A 1 132 ? 10.772 1.394 -26.183 1.00 91.00 132 GLU A N 1
ATOM 1044 C CA . GLU A 1 132 ? 10.162 2.400 -27.050 1.00 91.00 132 GLU A CA 1
ATOM 1045 C C . GLU A 1 132 ? 8.973 3.049 -26.345 1.00 91.00 132 GLU A C 1
ATOM 1047 O O . GLU A 1 132 ? 8.322 2.410 -25.512 1.00 91.00 132 GLU A O 1
ATOM 1052 N N . LYS A 1 133 ? 8.685 4.306 -26.697 1.00 90.50 133 LYS A N 1
ATOM 1053 C CA . LYS A 1 133 ? 7.426 4.961 -26.329 1.00 90.50 133 LYS A CA 1
ATOM 1054 C C . LYS A 1 133 ? 6.296 4.452 -27.217 1.00 90.50 133 LYS A C 1
ATOM 1056 O O . LYS A 1 133 ? 6.543 4.077 -28.364 1.00 90.50 133 LYS A O 1
ATOM 1061 N N . THR A 1 134 ? 5.086 4.443 -26.674 1.00 85.88 134 THR A N 1
ATOM 1062 C CA . THR A 1 134 ? 3.855 4.124 -27.414 1.00 85.88 134 THR A CA 1
ATOM 1063 C C . THR A 1 134 ? 3.192 5.393 -27.930 1.00 85.88 134 THR A C 1
ATOM 1065 O O . THR A 1 134 ? 3.310 6.435 -27.247 1.00 85.88 134 THR A O 1
#

Solvent-accessible surface area (backbone atoms only — not comparable to full-atom values): 8071 Å² total; per-residue (Å²): 130,84,54,51,32,23,37,31,36,36,42,51,78,52,103,87,47,78,51,76,42,84,74,48,77,22,84,37,64,66,59,41,53,55,46,47,72,75,42,42,79,38,90,72,38,54,82,45,71,85,25,63,46,79,45,84,41,54,68,97,60,79,94,75,82,84,75,87,70,54,73,44,74,35,30,40,70,45,90,93,46,75,42,68,28,40,22,36,54,49,77,95,62,30,30,33,29,70,43,67,56,94,86,69,52,90,87,67,52,71,74,41,42,25,33,57,44,81,44,72,82,48,97,97,40,73,47,40,32,55,75,46,75,114

pLDDT: mean 89.44, std 9.99, range [55.97, 98.56]

Secondary structure (DSSP, 8-state):
---EEEEEEEEEEETTEEEEEEEEEESSHHHHHHHHHHHTTSTTGGG-GGGEEEEEEETT--S--S---EEEEEEEEETTEEEEEEEEEEGGGEEEEEEE-TT--TTS-TT-EEEEEEEEEETTEEEEEEEEE-